Protein AF-A0A8I1R4R5-F1 (afdb_monomer_lite)

Sequence (118 aa):
MLSGLLFCGCCQEGYTLVAAGRYGCAGRRSKGTCTNDRTIGRVELDERILSALKQRLLTPELEAEFSRTYHQECNRAAADADGLRSTASTAMAAVQRKIDGIMAAIEDGLYRPATGRQ

Structure (mmCIF, N/CA/C/O backbone):
data_AF-A0A8I1R4R5-F1
#
_entry.id   AF-A0A8I1R4R5-F1
#
loop_
_atom_site.group_PDB
_atom_site.id
_atom_site.type_symbol
_atom_site.label_atom_id
_atom_site.label_alt_id
_atom_site.label_comp_id
_atom_site.label_asym_id
_atom_site.label_entity_id
_atom_site.label_seq_id
_atom_site.pdbx_PDB_ins_code
_atom_site.Cartn_x
_atom_site.Cartn_y
_atom_site.Cartn_z
_atom_site.occupancy
_atom_site.B_iso_or_equiv
_atom_site.auth_seq_id
_atom_site.auth_comp_id
_atom_site.auth_asym_id
_atom_site.auth_atom_id
_atom_site.pdbx_PDB_model_num
ATOM 1 N N . MET A 1 1 ? -2.766 1.522 19.156 1.00 56.00 1 MET A N 1
ATOM 2 C CA . MET A 1 1 ? -2.780 2.976 18.840 1.00 56.00 1 MET A CA 1
ATOM 3 C C . MET A 1 1 ? -4.186 3.403 18.402 1.00 56.00 1 MET A C 1
ATOM 5 O O . MET A 1 1 ? -4.340 4.231 17.519 1.00 56.00 1 MET A O 1
ATOM 9 N N . LEU A 1 2 ? -5.234 2.821 19.000 1.00 62.81 2 LEU A N 1
ATOM 10 C CA . LEU A 1 2 ? -6.595 2.841 18.440 1.00 62.81 2 LEU A CA 1
ATOM 11 C C . LEU A 1 2 ? -7.671 2.996 19.537 1.00 62.81 2 LEU A C 1
ATOM 13 O O . LEU A 1 2 ? -8.822 2.590 19.379 1.00 62.81 2 LEU A O 1
ATOM 17 N N . SER A 1 3 ? -7.294 3.567 20.686 1.00 61.25 3 SER A N 1
ATOM 18 C CA . SER A 1 3 ? -8.222 3.870 21.779 1.00 61.25 3 SER A CA 1
ATOM 19 C C . SER A 1 3 ? -9.165 4.996 21.360 1.00 61.25 3 SER A C 1
ATOM 21 O O . SER A 1 3 ? -8.713 6.118 21.159 1.00 61.25 3 SER A O 1
ATOM 23 N N . GLY A 1 4 ? -10.455 4.688 21.233 1.00 71.56 4 GLY A N 1
ATOM 24 C CA . GLY A 1 4 ? -11.502 5.651 20.867 1.00 71.56 4 GLY A CA 1
ATOM 25 C C . GLY A 1 4 ? -12.468 5.157 19.787 1.00 71.56 4 GLY A C 1
ATOM 26 O O . GLY A 1 4 ? -13.546 5.715 19.645 1.00 71.56 4 GLY A O 1
ATOM 27 N N . LEU A 1 5 ? -12.117 4.084 19.071 1.00 85.81 5 LEU A N 1
ATOM 28 C CA . LEU A 1 5 ? -12.960 3.482 18.023 1.00 85.81 5 LEU A CA 1
ATOM 29 C C . LEU A 1 5 ? -13.580 2.138 18.438 1.00 85.81 5 LEU A C 1
ATOM 31 O O . LEU A 1 5 ? -14.215 1.459 17.637 1.00 85.81 5 LEU A O 1
ATOM 35 N N . LEU A 1 6 ? -13.359 1.724 19.683 1.00 89.75 6 LEU A N 1
ATOM 36 C CA . LEU A 1 6 ? -13.805 0.439 20.207 1.00 89.75 6 LEU A CA 1
ATOM 37 C C . LEU A 1 6 ? -15.105 0.619 20.974 1.00 89.75 6 LEU A C 1
ATOM 39 O O . LEU A 1 6 ? -15.127 1.354 21.960 1.00 89.75 6 LEU A O 1
ATOM 43 N N . PHE A 1 7 ? -16.138 -0.120 20.584 1.00 92.88 7 PHE A N 1
ATOM 44 C CA . PHE A 1 7 ? -17.460 -0.054 21.199 1.00 92.88 7 PHE A CA 1
ATOM 45 C C . PHE A 1 7 ? -17.927 -1.432 21.656 1.00 92.88 7 PHE A C 1
ATOM 47 O O . PHE A 1 7 ? -17.623 -2.463 21.053 1.00 92.88 7 PHE A O 1
ATOM 54 N N . CYS A 1 8 ? -18.665 -1.456 22.758 1.00 93.81 8 CYS A N 1
ATOM 55 C CA . CYS A 1 8 ? -19.299 -2.654 23.272 1.00 93.81 8 CYS A CA 1
ATOM 56 C C . CYS A 1 8 ? -20.550 -2.989 22.471 1.00 93.81 8 CYS A C 1
ATOM 58 O O . CYS A 1 8 ? -21.515 -2.240 22.498 1.00 93.81 8 CYS A O 1
ATOM 60 N N . GLY A 1 9 ? -20.590 -4.174 21.859 1.00 93.38 9 GLY A N 1
ATOM 61 C CA . GLY A 1 9 ? -21.789 -4.649 21.161 1.00 93.38 9 GLY A CA 1
ATOM 62 C C . GLY A 1 9 ? -23.033 -4.783 22.054 1.00 93.38 9 GLY A C 1
ATOM 63 O O . GLY A 1 9 ? -24.146 -4.734 21.545 1.00 93.38 9 GLY A O 1
ATOM 64 N N . CYS A 1 10 ? -22.866 -4.911 23.377 1.00 94.69 10 CYS A N 1
ATOM 65 C CA . CYS A 1 10 ? -23.980 -5.070 24.316 1.00 94.69 10 CYS A CA 1
ATOM 66 C C . CYS A 1 10 ? -24.614 -3.737 24.738 1.00 94.69 10 CYS A C 1
ATOM 68 O O . C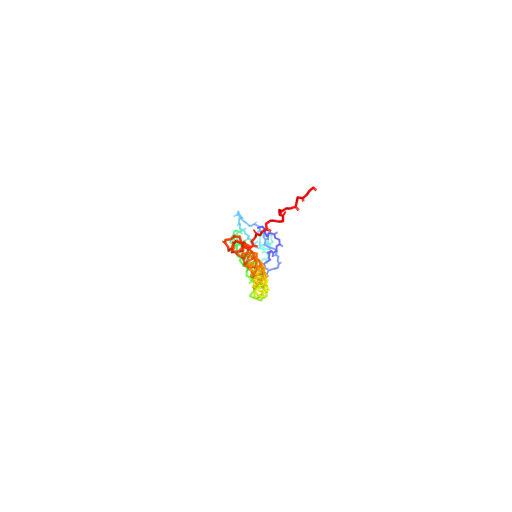YS A 1 10 ? -25.833 -3.639 24.778 1.00 94.69 10 CYS A O 1
ATOM 70 N N . CYS A 1 11 ? -23.809 -2.726 25.083 1.00 94.56 11 CYS A N 1
ATOM 71 C CA . CYS A 1 11 ? -24.315 -1.452 25.618 1.00 94.56 11 CYS A CA 1
ATOM 72 C C . CYS A 1 11 ? -23.928 -0.225 24.786 1.00 94.56 11 CYS A C 1
ATOM 74 O O . CYS A 1 11 ? -24.228 0.892 25.189 1.00 94.56 11 CYS A O 1
ATOM 76 N N . GLN A 1 12 ? -23.217 -0.419 23.673 1.00 93.88 12 GLN A N 1
ATOM 77 C CA . GLN A 1 12 ? -22.734 0.614 22.747 1.00 93.88 12 GLN A CA 1
ATOM 78 C C . GLN A 1 12 ? -21.797 1.670 23.358 1.00 93.88 12 GLN A C 1
ATOM 80 O O . GLN A 1 12 ? -21.298 2.541 22.655 1.00 93.88 12 GLN A O 1
ATOM 85 N N . GLU A 1 13 ? -21.476 1.571 24.649 1.00 93.38 13 GLU A N 1
ATOM 86 C CA . GLU A 1 13 ? -20.431 2.386 25.262 1.00 93.38 13 GLU A CA 1
ATOM 87 C C . GLU A 1 13 ? -19.036 1.960 24.785 1.00 93.38 13 GLU A C 1
ATOM 89 O O . GLU A 1 13 ? -18.813 0.819 24.371 1.00 93.38 13 GLU A O 1
ATOM 94 N N . GLY A 1 14 ? -18.076 2.879 24.879 1.00 92.94 14 GLY A N 1
ATOM 95 C CA . GLY A 1 14 ? -16.697 2.624 24.477 1.00 92.94 14 GLY A CA 1
ATOM 96 C C . GLY A 1 14 ? -15.994 1.544 25.312 1.00 92.94 14 GLY A C 1
ATOM 97 O O . GLY A 1 14 ? -16.388 1.228 26.438 1.00 92.94 14 GLY A O 1
ATOM 98 N N . TYR A 1 15 ? -14.904 0.994 24.781 1.00 93.12 15 TYR A N 1
ATOM 99 C CA . TYR A 1 15 ? -13.936 0.241 25.581 1.00 93.12 15 TYR A CA 1
ATOM 100 C C . TYR A 1 15 ? -12.915 1.184 26.224 1.00 93.12 15 TYR A C 1
ATOM 102 O O . TYR A 1 15 ? -12.426 2.125 25.601 1.00 93.12 15 TYR A O 1
ATOM 110 N N . THR A 1 16 ? -12.538 0.877 27.461 1.00 91.62 16 THR A N 1
ATOM 111 C CA . THR A 1 16 ? -11.487 1.566 28.219 1.00 91.62 16 THR A CA 1
ATOM 112 C C . THR A 1 16 ? -10.446 0.569 28.724 1.00 91.62 16 THR A C 1
ATOM 114 O O . THR A 1 16 ? -10.671 -0.642 28.690 1.00 91.62 16 THR A O 1
ATOM 117 N N . LEU A 1 17 ? -9.289 1.052 29.178 1.00 91.94 17 LEU A N 1
ATOM 118 C CA . LEU A 1 17 ? -8.289 0.203 29.823 1.00 91.94 17 LEU A CA 1
ATOM 119 C C . LEU A 1 17 ? -8.809 -0.241 31.195 1.00 91.94 17 LEU A C 1
ATOM 121 O O . LEU A 1 17 ? -9.023 0.579 32.084 1.00 91.94 17 LEU A O 1
ATOM 125 N N . VAL A 1 18 ? -9.013 -1.547 31.366 1.00 92.56 18 VAL A N 1
ATOM 126 C CA . VAL A 1 18 ? -9.458 -2.138 32.642 1.00 92.56 18 VAL A CA 1
ATOM 127 C C . VAL A 1 18 ? -8.302 -2.717 33.456 1.00 92.56 18 VAL A C 1
ATOM 129 O O . VAL A 1 18 ? -8.436 -2.902 34.661 1.00 92.56 18 VAL A O 1
ATOM 132 N N . ALA A 1 19 ? -7.176 -2.993 32.798 1.00 90.94 19 ALA A N 1
ATOM 133 C CA . ALA A 1 19 ? -5.922 -3.445 33.389 1.00 90.94 19 ALA A CA 1
ATOM 134 C C . ALA A 1 19 ? -4.754 -3.048 32.471 1.00 90.94 19 ALA A C 1
ATOM 136 O O . ALA A 1 19 ? -4.971 -2.584 31.345 1.00 90.94 19 ALA A O 1
ATOM 137 N N . ALA A 1 20 ? -3.516 -3.256 32.929 1.00 92.56 20 ALA A N 1
ATOM 138 C CA . ALA A 1 20 ? -2.318 -2.986 32.139 1.00 92.56 20 ALA A CA 1
ATOM 139 C C . ALA A 1 20 ? -2.394 -3.691 30.770 1.00 92.56 20 ALA A C 1
ATOM 141 O O . ALA A 1 20 ? -2.412 -4.916 30.680 1.00 92.56 20 ALA A O 1
ATOM 142 N N . GLY A 1 21 ? -2.509 -2.898 29.700 1.00 90.56 21 GLY A N 1
ATOM 143 C CA . GLY A 1 21 ? -2.577 -3.400 28.327 1.00 90.56 21 GLY A CA 1
ATOM 144 C C . GLY A 1 21 ? -3.851 -4.168 27.954 1.00 90.56 21 GLY A C 1
ATOM 145 O O . GLY A 1 21 ? -3.846 -4.823 26.914 1.00 90.56 21 GLY A O 1
ATOM 146 N N . ARG A 1 22 ? -4.935 -4.110 28.744 1.00 93.38 22 ARG A N 1
ATOM 147 C CA . ARG A 1 22 ? -6.203 -4.796 28.431 1.00 93.38 22 ARG A CA 1
ATOM 148 C C . ARG A 1 22 ? -7.374 -3.829 28.345 1.00 93.38 22 ARG A C 1
ATOM 150 O O . ARG A 1 22 ? -7.637 -3.080 29.285 1.00 93.38 22 ARG A O 1
ATOM 157 N N . TYR A 1 23 ? -8.116 -3.914 27.249 1.00 93.75 23 TYR A N 1
ATOM 158 C CA . TYR A 1 23 ? -9.357 -3.179 27.046 1.00 93.75 23 TYR A CA 1
ATOM 159 C C . TYR A 1 23 ? -10.562 -3.983 27.542 1.00 93.75 23 TYR A C 1
ATOM 161 O O . TYR A 1 23 ? -10.629 -5.194 27.336 1.00 93.75 23 TYR A O 1
ATOM 169 N N . GLY A 1 24 ? -11.531 -3.303 28.153 1.00 94.12 24 GLY A N 1
ATOM 170 C CA . GLY A 1 24 ? -12.830 -3.847 28.552 1.00 94.12 24 GLY A CA 1
ATOM 171 C C . GLY A 1 24 ? -13.947 -2.807 28.430 1.00 94.12 24 GLY A C 1
ATOM 172 O O . GLY A 1 24 ? -13.679 -1.615 28.282 1.00 94.12 24 GLY A O 1
ATOM 173 N N . CYS A 1 25 ? -15.201 -3.256 28.484 1.00 95.69 25 CYS A N 1
ATOM 174 C CA . CYS A 1 25 ? -16.378 -2.391 28.366 1.00 95.69 25 CYS A CA 1
ATOM 175 C C . CYS A 1 25 ? -16.419 -1.307 29.463 1.00 95.69 25 CYS A C 1
ATOM 177 O O . CYS A 1 25 ? -16.411 -1.629 30.656 1.00 95.69 25 CYS A O 1
ATOM 179 N N . ALA A 1 26 ? -16.522 -0.032 29.069 1.00 94.19 26 ALA A N 1
ATOM 180 C CA . ALA A 1 26 ? -16.629 1.083 30.009 1.00 94.19 26 ALA A CA 1
ATOM 181 C C . ALA A 1 26 ? -17.948 1.051 30.794 1.00 94.19 26 ALA A C 1
ATOM 183 O O . ALA A 1 26 ? -17.922 1.219 32.007 1.00 94.19 26 ALA A O 1
ATOM 184 N N . GLY A 1 27 ? -19.081 0.733 30.161 1.00 94.44 27 GLY A N 1
ATOM 185 C CA . GLY A 1 27 ? -20.374 0.659 30.858 1.00 94.44 27 GLY A CA 1
ATOM 186 C C . GLY A 1 27 ? -20.381 -0.368 31.988 1.00 94.44 27 GLY A C 1
ATOM 187 O O . GLY A 1 27 ? -20.886 -0.106 33.078 1.00 94.44 27 GLY A O 1
ATOM 188 N N . ARG A 1 28 ? -19.712 -1.511 31.784 1.00 95.12 28 ARG A N 1
ATOM 189 C CA . ARG A 1 28 ? -19.520 -2.503 32.849 1.00 95.12 28 ARG A CA 1
ATOM 190 C C . ARG A 1 28 ? -18.570 -1.994 33.926 1.00 95.12 28 ARG A C 1
ATOM 192 O O . ARG A 1 28 ? -18.868 -2.133 35.105 1.00 95.12 28 ARG A O 1
ATOM 199 N N . ARG A 1 29 ? -17.425 -1.428 33.535 1.00 92.69 29 ARG A N 1
ATOM 200 C CA . ARG A 1 29 ? -16.375 -1.027 34.482 1.00 92.69 29 ARG A CA 1
ATOM 201 C C . ARG A 1 29 ? -16.774 0.172 35.341 1.00 92.69 29 ARG A C 1
ATOM 203 O O . ARG A 1 29 ? -16.491 0.168 36.533 1.00 92.69 29 ARG A O 1
ATOM 210 N N . SER A 1 30 ? -17.368 1.182 34.722 1.00 90.62 30 SER A N 1
ATOM 211 C CA . SER A 1 30 ? -17.636 2.485 35.325 1.00 90.62 30 SER A CA 1
ATOM 212 C C . SER A 1 30 ? -19.008 2.540 35.987 1.00 90.62 30 SER A C 1
ATOM 214 O O . SER A 1 30 ? -19.143 3.133 37.050 1.00 90.62 30 SER A O 1
ATOM 216 N N . LYS A 1 31 ? -20.028 1.948 35.350 1.00 90.88 31 LYS A N 1
ATOM 217 C CA . LYS A 1 31 ? -21.434 2.071 35.771 1.00 90.88 31 LYS A CA 1
ATOM 218 C C . LYS A 1 31 ? -22.034 0.759 36.279 1.00 90.88 31 LYS A C 1
ATOM 220 O O . LYS A 1 31 ? -23.078 0.787 36.915 1.00 90.88 31 LYS A O 1
ATOM 225 N N . GLY A 1 32 ? -21.419 -0.387 35.977 1.00 91.19 32 GLY A N 1
ATOM 226 C CA . GLY A 1 32 ? -21.965 -1.706 36.318 1.00 91.19 32 GLY A CA 1
ATOM 227 C C . GLY A 1 32 ? -23.237 -2.084 35.548 1.00 91.19 32 GLY A C 1
ATOM 228 O O . GLY A 1 32 ? -23.870 -3.079 35.878 1.00 91.19 32 GLY A O 1
ATOM 229 N N . THR A 1 33 ? -23.617 -1.327 34.515 1.00 92.94 33 THR A N 1
ATOM 230 C CA . THR A 1 33 ? -24.895 -1.482 33.789 1.00 92.94 33 THR A CA 1
ATOM 231 C C . THR A 1 33 ? -24.818 -2.431 32.593 1.00 92.94 33 THR A C 1
ATOM 233 O O . THR A 1 33 ? -25.811 -2.648 31.904 1.00 92.94 33 THR A O 1
ATOM 236 N N . CYS A 1 34 ? -23.644 -3.001 32.318 1.00 95.56 34 CYS A N 1
ATOM 237 C CA . CYS A 1 34 ? -23.415 -3.910 31.200 1.00 95.56 34 CYS A CA 1
ATOM 238 C C . CYS A 1 34 ? -22.859 -5.245 31.703 1.00 95.56 34 CYS A C 1
ATOM 240 O O . CYS A 1 34 ? -21.953 -5.279 32.534 1.00 95.56 34 CYS A O 1
ATOM 242 N N . THR A 1 35 ? -23.370 -6.352 31.168 1.00 96.06 35 THR A N 1
ATOM 243 C CA . THR A 1 35 ? -22.958 -7.715 31.540 1.00 96.06 35 THR A CA 1
ATOM 244 C C . THR A 1 35 ? -21.692 -8.186 30.824 1.00 96.06 35 THR A C 1
ATOM 246 O O . THR A 1 35 ? -21.126 -9.204 31.207 1.00 96.06 35 THR A O 1
ATOM 249 N N . ASN A 1 36 ? -21.213 -7.446 29.817 1.00 95.62 36 ASN A N 1
ATOM 250 C CA . ASN A 1 36 ? -20.068 -7.836 28.995 1.00 95.62 36 ASN A CA 1
ATOM 251 C C . ASN A 1 36 ? -18.748 -7.849 29.780 1.00 95.62 36 ASN A C 1
ATOM 253 O O . ASN A 1 36 ? -18.122 -6.807 29.990 1.00 95.62 36 ASN A O 1
ATOM 257 N N . ASP A 1 37 ? -18.298 -9.040 30.151 1.00 93.81 37 ASP A N 1
ATOM 258 C CA . ASP A 1 37 ? -17.060 -9.297 30.881 1.00 93.81 37 ASP A CA 1
ATOM 259 C C . ASP A 1 37 ? -15.841 -9.557 29.983 1.00 93.81 37 ASP A C 1
ATOM 261 O O . ASP A 1 37 ? -14.729 -9.754 30.482 1.00 93.81 37 ASP A O 1
ATOM 265 N N . ARG A 1 38 ? -16.023 -9.513 28.659 1.00 94.62 38 ARG A N 1
ATOM 266 C CA . ARG A 1 38 ? -14.960 -9.794 27.697 1.00 94.62 38 ARG A CA 1
ATOM 267 C C . ARG A 1 38 ? -13.940 -8.667 27.673 1.00 94.62 38 ARG A C 1
ATOM 269 O O . ARG A 1 38 ? -14.270 -7.482 27.585 1.00 94.62 38 ARG A O 1
ATOM 276 N N . THR A 1 39 ? -12.673 -9.062 27.693 1.00 94.25 39 THR A N 1
ATOM 277 C CA . THR A 1 39 ? -11.529 -8.157 27.600 1.00 94.25 39 THR A CA 1
ATOM 278 C C . THR A 1 39 ? -10.581 -8.623 26.504 1.00 94.25 39 THR A C 1
ATOM 280 O O . THR A 1 39 ? -10.466 -9.823 26.261 1.00 94.25 39 THR A O 1
ATOM 283 N N . ILE A 1 40 ? -9.896 -7.683 25.857 1.00 93.19 40 ILE A N 1
ATOM 284 C CA . ILE A 1 40 ? -8.942 -7.963 24.778 1.00 93.19 40 ILE A CA 1
ATOM 285 C C . ILE A 1 40 ? -7.603 -7.288 25.067 1.00 93.19 40 ILE A C 1
ATOM 287 O O . ILE A 1 40 ? -7.559 -6.182 25.615 1.00 93.19 40 ILE A O 1
ATOM 291 N N . GLY A 1 41 ? -6.505 -7.969 24.737 1.00 93.94 41 GLY A N 1
ATOM 292 C CA . GLY A 1 41 ? -5.170 -7.388 24.838 1.00 93.94 41 GLY A CA 1
ATOM 293 C C . GLY A 1 41 ? -4.980 -6.277 23.808 1.00 93.94 41 GLY A C 1
ATOM 294 O O . GLY A 1 41 ? -5.455 -6.376 22.681 1.00 93.94 41 GLY A O 1
ATOM 295 N N . ARG A 1 42 ? -4.265 -5.212 24.174 1.00 91.31 42 ARG A N 1
ATOM 296 C CA . ARG A 1 42 ? -3.979 -4.098 23.261 1.00 91.31 42 ARG A CA 1
ATOM 297 C C . ARG A 1 42 ? -3.202 -4.552 22.022 1.00 91.31 42 ARG A C 1
ATOM 299 O O . ARG A 1 42 ? -3.530 -4.106 20.932 1.00 91.31 42 ARG A O 1
ATOM 306 N N . VAL A 1 43 ? -2.206 -5.423 22.196 1.00 91.31 43 VAL A N 1
ATOM 307 C CA . VAL A 1 43 ? -1.383 -5.944 21.088 1.00 91.31 43 VAL A CA 1
ATOM 308 C C . VAL A 1 43 ? -2.232 -6.790 20.141 1.00 91.31 43 VAL A C 1
ATOM 310 O O . VAL A 1 43 ? -2.298 -6.489 18.958 1.00 91.31 43 VAL A O 1
ATOM 313 N N . GLU A 1 44 ? -2.971 -7.760 20.683 1.00 92.75 44 GLU A N 1
ATOM 314 C CA . GLU A 1 44 ? -3.892 -8.610 19.915 1.00 92.75 44 GLU A CA 1
ATOM 315 C C . GLU A 1 44 ? -4.924 -7.782 19.131 1.00 92.75 44 GLU A C 1
ATOM 317 O O . GLU A 1 44 ? -5.232 -8.064 17.974 1.00 92.75 44 GLU A O 1
ATOM 322 N N . LEU A 1 45 ? -5.469 -6.740 19.758 1.00 91.50 45 LEU A N 1
ATOM 323 C CA . LEU A 1 45 ? -6.405 -5.838 19.106 1.00 91.50 45 LEU A CA 1
ATOM 324 C C . LEU A 1 45 ? -5.747 -5.069 17.952 1.00 91.50 45 LEU A C 1
ATOM 326 O O . LEU A 1 45 ? -6.311 -5.020 16.859 1.00 91.50 45 LEU A O 1
ATOM 330 N N . ASP A 1 46 ? -4.586 -4.457 18.202 1.00 89.19 46 ASP A N 1
ATOM 331 C CA . ASP A 1 46 ? -3.851 -3.690 17.195 1.00 89.19 46 ASP A CA 1
ATOM 332 C C . ASP A 1 46 ? -3.491 -4.608 15.997 1.00 89.19 46 ASP A C 1
ATOM 334 O O . ASP A 1 46 ? -3.693 -4.218 14.847 1.00 89.19 46 ASP A O 1
ATOM 338 N N . GLU A 1 47 ? -3.076 -5.857 16.237 1.00 91.81 47 GLU A N 1
ATOM 339 C CA . GLU A 1 47 ? -2.802 -6.861 15.194 1.00 91.81 47 GLU A CA 1
ATOM 340 C C . GLU A 1 47 ? -4.032 -7.205 14.348 1.00 91.81 47 GLU A C 1
ATOM 342 O O . GLU A 1 47 ? -3.961 -7.192 13.116 1.00 91.81 47 GLU A O 1
ATOM 347 N N . ARG A 1 48 ? -5.179 -7.476 14.985 1.00 91.12 48 ARG A N 1
ATOM 348 C CA . ARG A 1 48 ? -6.433 -7.776 14.275 1.00 91.12 48 ARG A CA 1
ATOM 349 C C . ARG A 1 48 ? -6.857 -6.619 13.376 1.00 91.12 48 ARG A C 1
ATOM 351 O O . ARG A 1 48 ? -7.256 -6.849 12.235 1.00 91.12 48 ARG A O 1
ATOM 358 N N . ILE A 1 49 ? -6.753 -5.384 13.870 1.00 89.06 49 ILE A N 1
ATOM 359 C CA . ILE A 1 49 ? -7.134 -4.195 13.101 1.00 89.06 49 ILE A CA 1
ATOM 360 C C . ILE A 1 49 ? -6.177 -3.986 11.929 1.00 89.06 49 ILE A C 1
ATOM 362 O O . ILE A 1 49 ? -6.631 -3.793 10.804 1.00 89.06 49 ILE A O 1
ATOM 366 N N . LEU A 1 50 ? -4.865 -4.075 12.156 1.00 89.19 50 LEU A N 1
ATOM 367 C CA . LEU A 1 50 ? -3.878 -3.926 11.087 1.00 89.19 50 LEU A CA 1
ATOM 368 C C . LEU A 1 50 ? -4.010 -5.021 10.023 1.00 89.19 50 LEU A C 1
ATOM 370 O O . LEU A 1 50 ? -3.867 -4.730 8.838 1.00 89.19 50 LEU A O 1
ATOM 374 N N . SER A 1 51 ? -4.317 -6.256 10.421 1.00 88.88 51 SER A N 1
ATOM 375 C CA . SER A 1 51 ? -4.581 -7.353 9.486 1.00 88.88 51 SER A CA 1
ATOM 376 C C . SER A 1 51 ? -5.811 -7.072 8.618 1.00 88.88 51 SER A C 1
ATOM 378 O O . SER A 1 51 ? -5.732 -7.127 7.391 1.00 88.88 51 SER A O 1
ATOM 380 N N . ALA A 1 52 ? -6.925 -6.665 9.233 1.00 86.50 52 ALA A N 1
ATOM 381 C CA . ALA A 1 52 ? -8.148 -6.323 8.509 1.00 86.50 52 ALA A CA 1
ATOM 382 C C . ALA A 1 52 ? -7.963 -5.111 7.578 1.00 86.50 52 ALA A C 1
ATOM 384 O O . ALA A 1 52 ? -8.482 -5.101 6.462 1.00 86.50 52 ALA A O 1
ATOM 385 N N . LEU A 1 53 ? -7.205 -4.096 8.009 1.00 85.81 53 LEU A N 1
ATOM 386 C CA . LEU A 1 53 ? -6.862 -2.947 7.170 1.00 85.81 53 LEU A CA 1
ATOM 387 C C . LEU A 1 53 ? -6.018 -3.368 5.970 1.00 85.81 53 LEU A C 1
ATOM 389 O O . LEU A 1 53 ? -6.337 -2.967 4.858 1.00 85.81 53 LEU A O 1
ATOM 393 N N . LYS A 1 54 ? -4.994 -4.209 6.166 1.00 82.62 54 LYS A N 1
ATOM 394 C CA . LYS A 1 54 ? -4.195 -4.750 5.057 1.00 82.62 54 LYS A CA 1
ATOM 395 C C . LYS A 1 54 ? -5.073 -5.479 4.046 1.00 82.62 54 LYS A C 1
ATOM 397 O O . LYS A 1 54 ? -4.976 -5.183 2.866 1.00 82.62 54 LYS A O 1
ATOM 402 N N . GLN A 1 55 ? -5.970 -6.352 4.502 1.00 81.25 55 GLN A N 1
ATOM 403 C CA . GLN A 1 55 ? -6.887 -7.083 3.620 1.00 81.25 55 GLN A CA 1
ATOM 404 C C . GLN A 1 55 ? -7.844 -6.165 2.845 1.00 81.25 55 GLN A C 1
ATOM 406 O O . GLN A 1 55 ? -8.141 -6.430 1.689 1.00 81.25 55 GLN A O 1
ATOM 411 N N . ARG A 1 56 ? -8.343 -5.086 3.463 1.00 75.50 56 ARG A N 1
ATOM 412 C CA . ARG A 1 56 ? -9.282 -4.152 2.810 1.00 75.50 56 ARG A CA 1
ATOM 413 C C . ARG A 1 56 ? -8.608 -3.097 1.938 1.00 75.50 56 ARG A C 1
ATOM 415 O O . ARG A 1 56 ? -9.272 -2.538 1.075 1.00 75.50 56 ARG A O 1
ATOM 422 N N . LEU A 1 57 ? -7.345 -2.774 2.202 1.00 70.31 57 LEU A N 1
ATOM 423 C CA . LEU A 1 57 ? -6.546 -1.873 1.368 1.00 70.31 57 LEU A CA 1
ATOM 424 C C . LEU A 1 57 ? -5.936 -2.612 0.171 1.00 70.31 57 LEU A C 1
ATOM 426 O O . LEU A 1 57 ? -5.769 -2.014 -0.884 1.00 70.31 57 LEU A O 1
ATOM 430 N N . LEU A 1 58 ? -5.639 -3.903 0.331 1.00 68.88 58 LEU A N 1
ATOM 431 C CA . LEU A 1 58 ? -5.221 -4.819 -0.730 1.00 68.88 58 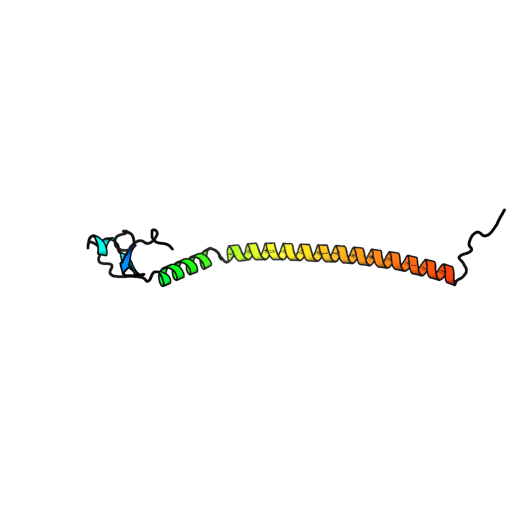LEU A CA 1
ATOM 432 C C . LEU A 1 58 ? -6.436 -5.592 -1.253 1.00 68.88 58 LEU A C 1
ATOM 434 O O . LEU A 1 58 ? -6.499 -6.818 -1.168 1.00 68.88 58 LEU A O 1
ATOM 438 N N . THR A 1 59 ? -7.453 -4.877 -1.731 1.00 66.62 59 THR A N 1
ATOM 439 C CA . THR A 1 59 ? -8.558 -5.541 -2.423 1.00 66.62 59 THR A CA 1
ATOM 440 C C . THR A 1 59 ? -8.060 -6.108 -3.760 1.00 66.62 59 THR A C 1
ATOM 442 O O . THR A 1 59 ? -7.358 -5.394 -4.486 1.00 66.62 59 THR A O 1
ATOM 445 N N . PRO A 1 60 ? -8.428 -7.352 -4.128 1.00 62.88 60 PRO A N 1
ATOM 446 C CA . PRO A 1 60 ? -8.022 -7.979 -5.392 1.00 62.88 60 PRO A CA 1
ATOM 447 C C . PRO A 1 60 ? -8.310 -7.109 -6.623 1.00 62.88 60 PRO A C 1
ATOM 449 O O . PRO A 1 60 ? -7.587 -7.144 -7.617 1.00 62.88 60 PRO A O 1
ATOM 452 N N . GLU A 1 61 ? -9.356 -6.287 -6.548 1.00 61.81 61 GLU A N 1
ATOM 453 C CA . GLU A 1 61 ? -9.758 -5.372 -7.610 1.00 61.81 61 GLU A CA 1
ATOM 454 C C . GLU A 1 61 ? -8.757 -4.220 -7.810 1.00 61.81 61 GLU A C 1
ATOM 456 O O . GLU A 1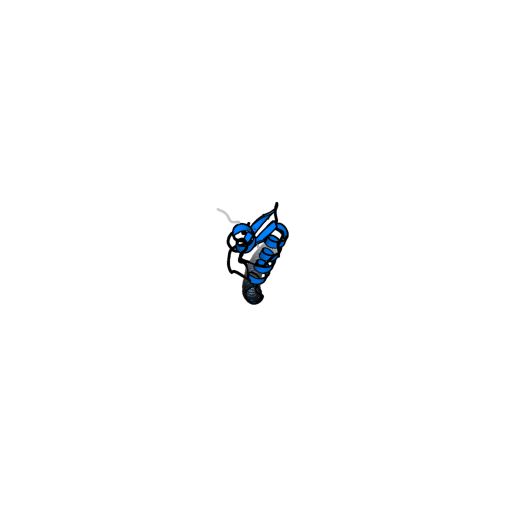 61 ? -8.505 -3.818 -8.946 1.00 61.81 61 GLU A O 1
ATOM 461 N N . LEU A 1 62 ? -8.154 -3.708 -6.728 1.00 65.19 62 LEU A N 1
ATOM 462 C CA . LEU A 1 62 ? -7.119 -2.669 -6.805 1.00 65.19 62 LEU A CA 1
ATOM 463 C C . LEU A 1 62 ? -5.769 -3.252 -7.237 1.00 65.19 62 LEU A C 1
ATOM 465 O O . LEU A 1 62 ? -5.018 -2.587 -7.951 1.00 65.19 62 LEU A O 1
ATOM 469 N N . GLU A 1 63 ? -5.478 -4.502 -6.871 1.00 66.94 63 GLU A N 1
ATOM 470 C CA . GLU A 1 63 ? -4.274 -5.203 -7.326 1.00 66.94 63 GLU A CA 1
ATOM 471 C C . GLU A 1 63 ? -4.301 -5.482 -8.834 1.00 66.94 63 GLU A C 1
ATOM 473 O O . GLU A 1 63 ? -3.293 -5.277 -9.511 1.00 66.94 63 GLU A O 1
ATOM 478 N N . ALA A 1 64 ? -5.446 -5.900 -9.382 1.00 73.19 64 ALA A N 1
ATOM 479 C CA . ALA A 1 64 ? -5.569 -6.236 -10.799 1.00 73.19 64 ALA A CA 1
ATOM 480 C C . ALA A 1 64 ? -5.379 -5.014 -11.714 1.00 73.19 64 ALA A C 1
ATOM 482 O O . ALA A 1 64 ? -4.637 -5.078 -12.697 1.00 73.19 64 ALA A O 1
ATOM 483 N N . GLU A 1 65 ? -6.016 -3.889 -11.381 1.00 77.62 65 GLU A N 1
ATOM 484 C CA . GLU A 1 65 ? -5.889 -2.646 -12.150 1.00 77.62 65 GLU A CA 1
ATOM 485 C C . GLU A 1 65 ? -4.466 -2.075 -12.069 1.00 77.62 65 GLU A C 1
ATOM 487 O O . GLU A 1 65 ? -3.889 -1.661 -13.082 1.00 77.62 65 GLU A O 1
ATOM 492 N N . PHE A 1 66 ? -3.870 -2.113 -10.872 1.00 78.62 66 PHE A N 1
ATOM 493 C CA . PHE A 1 66 ? -2.491 -1.691 -10.652 1.00 78.62 66 PHE A CA 1
ATOM 494 C C . PHE A 1 66 ? -1.502 -2.567 -11.430 1.00 78.62 66 PHE A C 1
ATOM 496 O O . PHE A 1 66 ? -0.679 -2.044 -12.178 1.00 78.62 66 PHE A O 1
ATOM 503 N N . SER A 1 67 ? -1.610 -3.894 -11.308 1.00 82.56 67 SER A N 1
ATOM 504 C CA . SER A 1 67 ? -0.749 -4.852 -12.007 1.00 82.56 67 SER A CA 1
ATOM 505 C C . SER A 1 67 ? -0.858 -4.690 -13.521 1.00 82.56 67 SER A C 1
ATOM 507 O O . SER A 1 67 ? 0.166 -4.613 -14.200 1.00 82.56 67 SER A O 1
ATOM 509 N N . ARG A 1 68 ? -2.075 -4.548 -14.061 1.00 86.94 68 ARG A N 1
ATOM 510 C CA . ARG A 1 68 ? -2.286 -4.334 -15.498 1.00 86.94 68 ARG A CA 1
ATOM 511 C C . ARG A 1 68 ? -1.578 -3.077 -15.991 1.00 86.94 68 ARG A C 1
ATOM 513 O O . ARG A 1 68 ? -0.835 -3.147 -16.969 1.00 86.94 68 ARG A O 1
ATOM 520 N N . THR A 1 69 ? -1.801 -1.951 -15.319 1.00 86.75 69 THR A N 1
ATOM 521 C CA . THR A 1 69 ? -1.214 -0.663 -15.710 1.00 86.75 69 THR A CA 1
ATOM 522 C C . THR A 1 69 ? 0.308 -0.703 -15.582 1.00 86.75 69 THR A C 1
ATOM 524 O O . THR A 1 69 ? 1.020 -0.290 -16.492 1.00 86.75 69 THR A O 1
ATOM 527 N N . TYR A 1 70 ? 0.824 -1.294 -14.503 1.00 87.06 70 TYR A N 1
ATOM 528 C CA . TYR A 1 70 ? 2.258 -1.478 -14.299 1.00 87.06 70 TYR A CA 1
ATOM 529 C C . TYR A 1 70 ? 2.899 -2.318 -15.412 1.00 87.06 70 TYR A C 1
ATOM 531 O O . TYR A 1 70 ? 3.898 -1.909 -16.001 1.00 87.06 70 TYR A O 1
ATOM 539 N N . HIS A 1 71 ? 2.303 -3.463 -15.760 1.00 91.75 71 HIS A N 1
ATOM 540 C CA . HIS A 1 71 ? 2.812 -4.313 -16.836 1.00 91.75 71 HIS A CA 1
ATOM 541 C C . HIS A 1 71 ? 2.773 -3.619 -18.201 1.00 91.75 71 HIS A C 1
ATOM 543 O O . HIS A 1 71 ? 3.720 -3.756 -18.974 1.00 91.75 71 HIS A O 1
ATOM 549 N N . GLN A 1 72 ? 1.720 -2.853 -18.498 1.00 94.12 72 GLN A N 1
ATOM 550 C CA . GLN A 1 72 ? 1.639 -2.0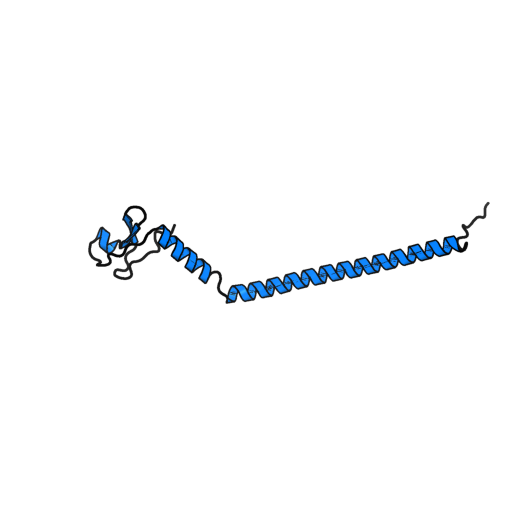63 -19.731 1.00 94.12 72 GLN A CA 1
ATOM 551 C C . GLN A 1 72 ? 2.776 -1.040 -19.823 1.00 94.12 72 GLN A C 1
ATOM 553 O O . GLN A 1 72 ? 3.431 -0.940 -20.859 1.00 94.12 72 GLN A O 1
ATOM 558 N N . GLU A 1 73 ? 3.045 -0.329 -18.733 1.00 93.75 73 GLU A N 1
ATOM 559 C CA . GLU A 1 73 ? 4.099 0.681 -18.664 1.00 93.75 73 GLU A CA 1
ATOM 560 C C . GLU A 1 73 ? 5.504 0.071 -18.766 1.00 93.75 73 GLU A C 1
ATOM 562 O O . GLU A 1 73 ? 6.341 0.568 -19.523 1.00 93.75 73 GLU A O 1
ATOM 567 N N . CYS A 1 74 ? 5.754 -1.059 -18.099 1.00 93.94 74 CYS A N 1
ATOM 568 C CA . CYS A 1 74 ? 7.009 -1.800 -18.245 1.00 93.94 74 CYS A CA 1
ATOM 569 C C . CYS A 1 74 ? 7.225 -2.296 -19.680 1.00 93.94 74 CYS A C 1
ATOM 571 O O . CYS A 1 74 ? 8.324 -2.157 -20.216 1.00 93.94 74 CYS A O 1
ATOM 573 N N . ASN A 1 75 ? 6.184 -2.839 -20.316 1.00 94.81 75 ASN A N 1
ATOM 574 C CA . ASN A 1 75 ? 6.271 -3.313 -21.696 1.00 94.81 75 ASN A CA 1
ATOM 575 C C . ASN A 1 75 ? 6.523 -2.160 -22.673 1.00 94.81 75 ASN A C 1
ATOM 577 O O . ASN A 1 75 ? 7.328 -2.311 -23.589 1.00 94.81 75 ASN A O 1
ATOM 581 N N . ARG A 1 76 ? 5.883 -1.002 -22.462 1.00 95.00 76 ARG A N 1
ATOM 582 C CA . ARG A 1 76 ? 6.135 0.205 -23.259 1.00 95.00 76 ARG A CA 1
ATOM 583 C C . ARG A 1 76 ? 7.590 0.652 -23.130 1.00 95.00 76 ARG A C 1
ATOM 585 O O . ARG A 1 76 ? 8.263 0.809 -24.140 1.00 95.00 76 ARG A O 1
ATOM 592 N N . ALA A 1 77 ? 8.095 0.768 -21.902 1.00 94.38 77 ALA A N 1
ATOM 593 C CA . ALA A 1 77 ? 9.481 1.163 -21.658 1.00 94.38 77 ALA A CA 1
ATOM 594 C C . ALA A 1 77 ? 10.494 0.181 -22.276 1.00 94.38 77 ALA A C 1
ATOM 596 O O . ALA A 1 77 ? 11.515 0.606 -22.817 1.00 94.38 77 ALA A O 1
ATOM 597 N N . ALA A 1 78 ? 10.210 -1.126 -22.228 1.00 94.56 78 ALA A N 1
ATOM 598 C CA . ALA A 1 78 ? 11.038 -2.141 -22.875 1.00 94.56 78 ALA A CA 1
ATOM 599 C C . ALA A 1 78 ? 11.036 -1.991 -24.406 1.00 94.56 78 ALA A C 1
ATOM 601 O O . ALA A 1 78 ? 12.101 -1.999 -25.021 1.00 94.56 78 ALA A O 1
ATOM 602 N N . ALA A 1 79 ? 9.862 -1.787 -25.012 1.00 94.44 79 ALA A N 1
ATO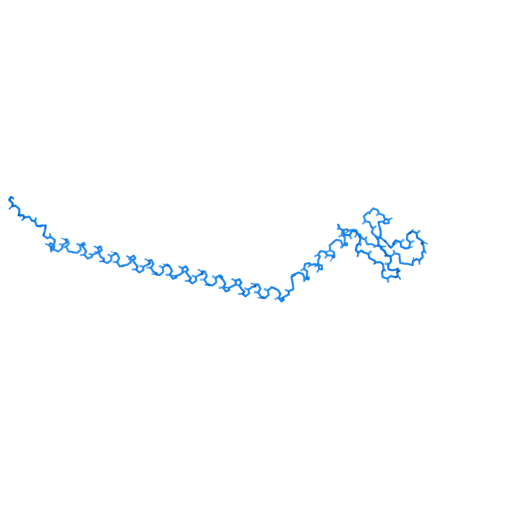M 603 C CA . ALA A 1 79 ? 9.734 -1.577 -26.452 1.00 94.44 79 ALA A CA 1
ATOM 604 C C . ALA A 1 79 ? 10.460 -0.305 -26.924 1.00 94.44 79 ALA A C 1
ATOM 606 O O . ALA A 1 79 ? 11.159 -0.336 -27.937 1.00 94.44 79 ALA A O 1
ATOM 607 N N . ASP A 1 80 ? 10.355 0.792 -26.170 1.00 95.12 80 ASP A N 1
ATOM 608 C CA . ASP A 1 80 ? 11.057 2.044 -26.470 1.00 95.12 80 ASP A CA 1
ATOM 609 C C . ASP A 1 80 ? 12.581 1.856 -26.401 1.00 95.12 80 ASP A C 1
ATOM 611 O O . ASP A 1 80 ? 13.317 2.291 -27.294 1.00 95.12 80 ASP A O 1
ATOM 615 N N . ALA A 1 81 ? 13.070 1.157 -25.370 1.00 94.00 81 ALA A N 1
ATOM 616 C CA . ALA A 1 81 ? 14.489 0.847 -25.219 1.00 94.00 81 ALA A CA 1
ATOM 617 C C . ALA A 1 81 ? 15.020 -0.028 -26.368 1.00 94.00 81 ALA A C 1
ATOM 619 O O . ALA A 1 81 ? 16.119 0.221 -26.878 1.00 94.00 81 ALA A O 1
ATOM 620 N N . ASP A 1 82 ? 14.243 -1.016 -26.811 1.00 95.12 82 ASP A N 1
ATOM 621 C CA . ASP A 1 82 ? 14.593 -1.861 -27.954 1.00 95.12 82 ASP A CA 1
ATOM 622 C C . ASP A 1 82 ? 14.579 -1.079 -29.272 1.00 95.12 82 ASP A C 1
ATOM 624 O O . ASP A 1 82 ? 15.496 -1.225 -30.085 1.00 95.12 82 ASP A O 1
ATOM 628 N N . GLY A 1 83 ? 13.609 -0.181 -29.466 1.00 94.38 83 GLY A N 1
ATOM 629 C CA . GLY A 1 83 ? 13.555 0.715 -30.622 1.00 94.38 83 GLY A CA 1
ATOM 630 C C . GLY A 1 83 ? 14.781 1.628 -30.715 1.00 94.38 83 GLY A C 1
ATOM 631 O O . GLY A 1 83 ? 15.406 1.744 -31.779 1.00 94.38 83 GLY A O 1
ATOM 632 N N . LEU A 1 84 ? 15.193 2.218 -29.589 1.00 94.75 84 LEU A N 1
ATOM 633 C CA . LEU A 1 84 ? 16.417 3.021 -29.499 1.00 94.75 84 LEU A CA 1
ATOM 634 C C . LEU A 1 84 ? 17.665 2.187 -29.806 1.00 94.75 84 LEU A C 1
ATOM 636 O O . LEU A 1 84 ? 18.521 2.618 -30.584 1.00 94.75 84 LEU A O 1
ATOM 640 N N . ARG A 1 85 ? 17.760 0.975 -29.248 1.00 95.06 85 ARG A N 1
ATOM 641 C CA . ARG A 1 85 ? 18.888 0.062 -29.484 1.00 95.06 85 ARG A CA 1
ATOM 642 C C . ARG A 1 85 ? 18.985 -0.356 -30.949 1.00 95.06 85 ARG A C 1
ATOM 644 O O . ARG A 1 85 ? 20.078 -0.339 -31.511 1.00 95.06 85 ARG A O 1
ATOM 651 N N . SER A 1 86 ? 17.859 -0.695 -31.571 1.00 95.69 86 SER A N 1
ATOM 652 C CA . SER A 1 86 ? 17.780 -1.067 -32.988 1.00 95.69 86 SER A CA 1
ATOM 653 C C . SER A 1 86 ? 18.226 0.080 -33.900 1.00 95.69 86 SER A C 1
ATOM 655 O O . SER A 1 86 ? 19.053 -0.103 -34.800 1.00 95.69 86 SER A O 1
ATOM 657 N N . THR A 1 87 ? 17.759 1.297 -33.609 1.00 95.94 87 THR A N 1
ATOM 658 C CA . THR A 1 87 ? 18.144 2.507 -34.349 1.00 95.94 87 THR A CA 1
ATOM 659 C C . THR A 1 87 ? 19.642 2.782 -34.218 1.00 95.94 87 THR A C 1
ATOM 661 O O . THR A 1 87 ? 20.327 2.987 -35.222 1.00 95.94 87 THR A O 1
ATOM 664 N N . ALA A 1 88 ? 20.177 2.720 -32.994 1.00 94.75 88 ALA A N 1
ATOM 665 C CA . ALA A 1 88 ? 21.601 2.904 -32.733 1.00 94.75 88 ALA A CA 1
ATOM 666 C C . ALA A 1 88 ? 22.459 1.836 -33.432 1.00 94.75 88 ALA A C 1
ATOM 668 O O . ALA A 1 88 ? 23.471 2.166 -34.049 1.00 94.75 88 ALA A O 1
ATOM 669 N N . SER A 1 89 ? 22.030 0.571 -33.402 1.00 95.81 89 SER A N 1
ATOM 670 C CA . SER A 1 89 ? 22.711 -0.534 -34.085 1.00 95.81 89 SER A CA 1
ATOM 671 C C . SER A 1 89 ? 22.743 -0.333 -35.603 1.00 95.81 89 SER A C 1
ATOM 673 O O . SER A 1 89 ? 23.793 -0.482 -36.229 1.00 95.81 89 SER A O 1
ATOM 675 N N . THR A 1 90 ? 21.628 0.102 -36.196 1.00 97.00 90 THR A N 1
ATOM 676 C CA . THR A 1 90 ? 21.549 0.398 -37.633 1.00 97.00 90 THR A CA 1
ATOM 677 C C . THR A 1 90 ? 22.470 1.555 -38.024 1.00 97.00 90 THR A C 1
ATOM 679 O O . THR A 1 90 ? 23.192 1.466 -39.021 1.00 97.00 90 THR A O 1
ATOM 682 N N . ALA A 1 91 ? 22.489 2.628 -37.227 1.00 96.06 91 ALA A N 1
ATOM 683 C CA . ALA A 1 91 ? 23.384 3.761 -37.444 1.00 96.06 91 ALA A CA 1
ATOM 684 C C . ALA A 1 91 ? 24.860 3.343 -37.339 1.00 96.06 91 ALA A C 1
ATOM 686 O O . ALA A 1 91 ? 25.663 3.699 -38.203 1.00 96.06 91 ALA A O 1
ATOM 687 N N . MET A 1 92 ? 25.205 2.527 -36.340 1.00 96.38 92 MET A N 1
ATOM 688 C CA . MET A 1 92 ? 26.552 1.983 -36.165 1.00 96.38 92 MET A CA 1
ATOM 689 C C . MET A 1 92 ? 26.979 1.139 -37.372 1.00 96.38 92 MET A C 1
ATOM 691 O O . MET A 1 92 ? 28.053 1.365 -37.925 1.00 96.38 92 MET A O 1
ATOM 695 N N . ALA A 1 93 ? 26.119 0.237 -37.852 1.00 97.06 93 ALA A N 1
ATOM 696 C CA . ALA A 1 93 ? 26.397 -0.572 -39.038 1.00 97.06 93 ALA A CA 1
ATOM 697 C C . ALA A 1 93 ? 26.553 0.277 -40.314 1.00 97.06 93 ALA A C 1
ATOM 699 O O . ALA A 1 93 ? 27.331 -0.059 -41.207 1.00 97.06 93 ALA A O 1
ATOM 700 N N . ALA A 1 94 ? 25.819 1.388 -40.432 1.00 96.94 94 ALA A N 1
ATOM 701 C CA . ALA A 1 94 ? 25.976 2.318 -41.548 1.00 96.94 94 ALA A CA 1
ATOM 702 C C . ALA A 1 94 ? 27.320 3.063 -41.499 1.00 96.94 94 ALA A C 1
ATOM 704 O O . ALA A 1 94 ? 27.962 3.220 -42.536 1.00 96.94 94 ALA A O 1
ATOM 705 N N . VAL A 1 95 ? 27.756 3.501 -40.314 1.00 96.88 95 VAL A N 1
ATOM 706 C CA . VAL A 1 95 ? 29.074 4.129 -40.126 1.00 96.88 95 VAL A CA 1
ATOM 707 C C . VAL A 1 95 ? 30.192 3.126 -40.402 1.00 96.88 95 VAL A C 1
ATOM 709 O O . VAL A 1 95 ? 31.113 3.458 -41.143 1.00 96.88 95 VAL A O 1
ATOM 712 N N . GLN A 1 96 ? 30.077 1.892 -39.904 1.00 97.25 96 GLN A N 1
ATOM 713 C CA . GLN A 1 96 ? 31.073 0.846 -40.140 1.00 97.25 96 GLN A CA 1
ATOM 714 C C . GLN A 1 96 ? 31.258 0.566 -41.636 1.00 97.25 96 GLN A C 1
ATOM 716 O O . GLN A 1 96 ? 32.376 0.621 -42.130 1.00 97.25 96 GLN A O 1
ATOM 721 N N . ARG A 1 97 ? 30.162 0.413 -42.395 1.00 97.06 97 ARG A N 1
ATOM 722 C CA . ARG A 1 97 ? 30.231 0.229 -43.857 1.00 97.06 97 ARG A CA 1
ATOM 723 C C . ARG A 1 97 ? 30.944 1.374 -44.581 1.00 97.06 97 ARG A C 1
ATOM 725 O O . ARG A 1 97 ? 31.616 1.138 -45.580 1.00 97.06 97 ARG A O 1
ATOM 732 N N . LYS A 1 98 ? 30.796 2.617 -44.106 1.00 95.69 98 LYS A N 1
ATOM 733 C CA . LYS A 1 98 ? 31.517 3.768 -44.674 1.00 95.69 98 LYS A CA 1
ATOM 734 C C . LYS A 1 98 ? 33.013 3.688 -44.383 1.00 95.69 98 LYS A C 1
ATOM 736 O O . LYS A 1 98 ? 33.799 3.982 -45.276 1.00 95.69 98 LYS A O 1
ATOM 741 N N . ILE A 1 99 ? 33.390 3.299 -43.164 1.00 96.12 99 ILE A N 1
ATOM 742 C CA . ILE A 1 99 ? 34.793 3.100 -42.779 1.00 96.12 99 ILE A CA 1
ATOM 743 C C . ILE A 1 99 ? 35.416 2.015 -43.657 1.00 96.12 99 ILE A C 1
ATOM 745 O O . ILE A 1 99 ? 36.438 2.271 -44.286 1.00 96.12 99 ILE A O 1
ATOM 749 N N . ASP A 1 100 ? 34.763 0.859 -43.774 1.00 95.56 100 ASP A N 1
ATOM 750 C CA . ASP A 1 100 ? 35.255 -0.265 -44.576 1.00 95.56 100 ASP A CA 1
ATOM 751 C C . ASP A 1 100 ? 35.426 0.136 -46.052 1.00 95.56 100 ASP A C 1
ATOM 753 O O . ASP A 1 100 ? 36.439 -0.175 -46.674 1.00 95.56 100 ASP A O 1
ATOM 757 N N . GLY A 1 101 ? 34.477 0.902 -46.602 1.00 93.62 101 GLY A N 1
ATOM 758 C CA . GLY A 1 101 ? 34.571 1.422 -47.968 1.00 93.62 101 GLY A CA 1
ATOM 759 C C . GLY A 1 101 ? 35.722 2.415 -48.177 1.00 93.62 101 GLY A C 1
ATOM 760 O O . GLY A 1 101 ? 36.372 2.383 -49.220 1.00 93.62 101 GLY A O 1
ATOM 761 N N . ILE A 1 102 ? 36.003 3.282 -47.196 1.00 93.00 102 ILE A N 1
ATOM 762 C CA . ILE A 1 102 ? 37.159 4.193 -47.245 1.00 93.00 102 ILE A CA 1
ATOM 763 C C . ILE A 1 102 ? 38.465 3.396 -47.184 1.00 93.00 102 ILE A C 1
ATOM 765 O O . ILE A 1 102 ? 39.374 3.676 -47.960 1.00 93.00 102 ILE A O 1
ATOM 769 N N . MET A 1 103 ? 38.549 2.403 -46.295 1.00 93.31 103 MET A N 1
ATOM 770 C CA . MET A 1 103 ? 39.726 1.540 -46.168 1.00 93.31 103 MET A CA 1
ATOM 771 C C . MET A 1 103 ? 40.011 0.796 -47.473 1.00 93.31 103 MET A C 1
ATOM 773 O O . MET A 1 103 ? 41.127 0.886 -47.978 1.00 93.31 103 MET A O 1
ATOM 777 N N . ALA A 1 104 ? 38.992 0.181 -48.081 1.00 90.69 104 ALA A N 1
ATOM 778 C CA . ALA A 1 104 ? 39.124 -0.486 -49.375 1.00 90.69 104 ALA A CA 1
ATOM 779 C C . ALA A 1 104 ? 39.610 0.472 -50.480 1.00 90.69 104 ALA A C 1
ATOM 781 O O . ALA A 1 104 ? 40.525 0.150 -51.228 1.00 90.69 104 ALA A O 1
ATOM 782 N N . ALA A 1 105 ? 39.074 1.698 -50.546 1.00 87.56 105 ALA A N 1
ATOM 783 C CA . ALA A 1 105 ? 39.506 2.689 -51.536 1.00 87.56 105 ALA A CA 1
ATOM 784 C C . ALA A 1 105 ? 40.968 3.151 -51.353 1.00 87.56 105 ALA A C 1
ATOM 786 O O . ALA A 1 105 ? 41.624 3.536 -52.326 1.00 87.56 105 ALA A O 1
ATOM 787 N N . ILE A 1 106 ? 41.475 3.141 -50.116 1.00 87.31 106 ILE A N 1
ATOM 788 C CA . ILE A 1 106 ? 42.886 3.411 -49.817 1.00 87.31 106 ILE A CA 1
ATOM 789 C C . ILE A 1 106 ? 43.750 2.214 -50.235 1.00 87.31 106 ILE A C 1
ATOM 791 O O . ILE A 1 106 ? 44.770 2.413 -50.894 1.00 87.31 106 ILE A O 1
ATOM 795 N N . GLU A 1 107 ? 43.341 0.992 -49.886 1.00 85.44 107 GLU A N 1
ATOM 796 C CA . GLU A 1 107 ? 44.057 -0.253 -50.205 1.00 85.44 107 GLU A CA 1
ATOM 797 C C . GLU A 1 107 ? 44.165 -0.499 -51.717 1.00 85.44 107 GLU A C 1
ATOM 799 O O . GLU A 1 107 ? 45.243 -0.832 -52.209 1.00 85.44 107 GLU A O 1
ATOM 804 N N . ASP A 1 108 ? 43.097 -0.231 -52.469 1.00 84.19 108 ASP A N 1
ATOM 805 C CA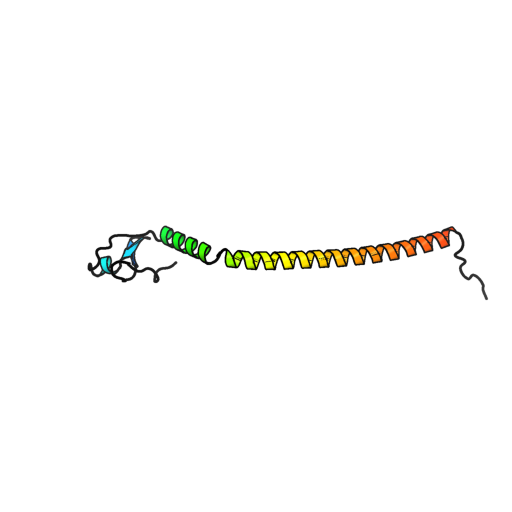 . ASP A 1 108 ? 43.046 -0.385 -53.929 1.00 84.19 108 ASP A CA 1
ATOM 806 C C . ASP A 1 108 ? 43.835 0.705 -54.688 1.00 84.19 108 ASP A C 1
ATOM 808 O O . ASP A 1 108 ? 43.855 0.735 -55.921 1.00 84.19 108 ASP A O 1
ATOM 812 N N . GLY A 1 109 ? 44.474 1.645 -53.979 1.00 67.88 109 GLY A N 1
ATOM 813 C CA . GLY A 1 109 ? 45.237 2.746 -54.580 1.00 67.88 109 GLY A CA 1
ATOM 814 C C . GLY A 1 109 ? 44.373 3.774 -55.325 1.00 67.88 109 GLY A C 1
ATOM 815 O O . GLY A 1 109 ? 44.900 4.625 -56.045 1.00 67.88 109 GLY A O 1
ATOM 816 N N . LEU A 1 110 ? 43.048 3.718 -55.148 1.00 64.56 110 LEU A N 1
ATOM 817 C CA . LEU A 1 110 ? 42.074 4.637 -55.744 1.00 64.56 110 LEU A CA 1
ATOM 818 C C . LEU A 1 110 ? 42.072 6.010 -55.054 1.00 64.56 110 LEU A C 1
ATOM 820 O O . LEU A 1 110 ? 41.619 6.997 -55.640 1.00 64.56 110 LEU A O 1
ATOM 824 N N . TYR A 1 111 ? 42.624 6.115 -53.841 1.00 61.91 111 TYR A N 1
ATOM 825 C CA . TYR A 1 111 ? 42.893 7.402 -53.207 1.00 61.91 111 TYR A CA 1
ATOM 826 C C . TYR A 1 111 ? 44.152 8.053 -53.798 1.00 61.91 111 TYR A C 1
ATOM 828 O O . TYR A 1 111 ? 45.270 7.886 -53.311 1.00 61.91 111 TYR A O 1
ATOM 836 N N . ARG A 1 112 ? 43.966 8.844 -54.858 1.00 58.22 112 ARG A N 1
ATOM 837 C CA . ARG A 1 112 ? 45.000 9.738 -55.386 1.00 58.22 112 ARG A CA 1
ATOM 838 C C . ARG A 1 112 ? 44.839 11.113 -54.727 1.00 58.22 112 ARG A C 1
ATOM 840 O O . ARG A 1 112 ? 43.923 11.842 -55.113 1.00 58.22 112 ARG A O 1
ATOM 847 N N . PRO A 1 113 ? 45.687 11.516 -53.759 1.00 58.53 113 PRO A N 1
ATOM 848 C CA . PRO A 1 113 ? 45.675 12.898 -53.304 1.00 58.53 113 PRO A CA 1
ATOM 849 C C . PRO A 1 113 ? 45.991 13.782 -54.510 1.00 58.53 113 PRO A C 1
ATOM 851 O O . PRO A 1 113 ? 46.910 13.478 -55.280 1.00 58.53 113 PRO A O 1
ATOM 854 N N . ALA A 1 114 ? 45.212 14.850 -54.695 1.00 59.84 114 ALA A N 1
ATOM 855 C CA . ALA A 1 114 ? 45.486 15.868 -55.699 1.00 59.84 114 ALA A CA 1
ATOM 856 C C . ALA A 1 114 ? 46.862 16.479 -55.403 1.00 59.84 114 ALA A C 1
ATOM 858 O O . ALA A 1 114 ? 47.020 17.399 -54.608 1.00 59.84 114 ALA A O 1
ATOM 859 N N . THR A 1 115 ? 47.884 15.887 -56.003 1.00 63.72 115 THR A N 1
ATOM 860 C CA . THR A 1 115 ? 49.263 16.345 -55.977 1.00 63.72 115 THR A CA 1
ATOM 861 C C . THR A 1 115 ? 49.532 16.978 -57.334 1.00 63.72 115 THR A C 1
ATOM 863 O O . THR A 1 115 ? 49.537 16.307 -58.363 1.00 63.72 115 THR A O 1
ATOM 866 N N . GLY A 1 116 ? 49.694 18.302 -57.315 1.00 41.03 116 GLY A N 1
ATOM 867 C CA . GLY A 1 116 ? 49.966 19.167 -58.468 1.00 41.03 116 GLY A CA 1
ATOM 868 C C . GLY A 1 116 ? 49.509 20.591 -58.133 1.00 41.03 116 GLY A C 1
ATOM 869 O O . GLY A 1 116 ? 48.333 20.884 -58.283 1.00 41.03 116 GLY A O 1
ATOM 870 N N . ARG A 1 117 ? 50.287 21.402 -57.401 1.00 44.94 117 ARG A N 1
ATOM 871 C CA . ARG A 1 117 ? 51.558 22.091 -57.734 1.00 44.94 117 ARG A CA 1
ATOM 872 C C . ARG A 1 117 ? 51.348 23.269 -58.693 1.00 44.94 117 ARG A C 1
ATOM 874 O O . ARG A 1 117 ? 51.243 23.042 -59.892 1.00 44.94 117 ARG A O 1
ATOM 881 N N . GLN A 1 118 ? 51.412 24.487 -58.157 1.00 47.19 118 GLN A N 1
ATOM 882 C CA . GLN A 1 118 ? 52.377 25.554 -58.479 1.00 47.19 118 GLN A CA 1
ATOM 883 C C . GLN A 1 118 ? 52.141 26.741 -57.547 1.00 47.19 118 GLN A C 1
ATOM 885 O O . GLN A 1 118 ? 50.960 27.075 -57.322 1.00 47.19 118 GLN A O 1
#

Secondary structure (DSSP, 8-state):
--TTS-B-TTT-PBEEEEETTEEEEHIIIIIS------EEEHHHHHHHHHHHHHHHHS-HHHHHHHHHHHHHHHHHHHHHHHHHHHHHHHHHHHHHHHHHHHHHHHHTT---------

Foldseek 3Di:
DDQPPAADPFPRAHWDDPDDQKTDGCCCVPVVPGPGPDIDGNVRVVVVVVVVVVPVVVDVVVVVVVVVVVVVVVVVVVVVVVVVVVVVVVVVVVVVVVVVVVVVCVVVVVPDDPDDDD

Radius of gyration: 38.55 Å; chains: 1; bounding box: 77×35×95 Å

pLDDT: mean 86.37, std 12.98, range [41.03, 97.25]